Protein AF-A0A972VHE6-F1 (afdb_monomer_lite)

Foldseek 3Di:
DLVVVLVFAWPDDDVVQQKTKTDWAQFADSPVVLVVVLDVDDDDDRPQSRQKIKMKMWGWDADPVGIDIFIWIWMWGWDQPDDPPPDPPPPPDPPDDDDPPPPPPPDDPVRVVVGDTGTPGTDVSVRVVSVVVVVVVVVVVD

Radius of gyration: 21.99 Å; chains: 1; bounding box: 63×35×60 Å

Sequence (142 aa):
KILEQMHFSIKQMDTSKGNLATNPLPGAQFFEFWRKDAVNSESLAESSLHSLRRSVTLEFSEQETGTLAQCHVLTERLNVPNREIAGYSRAYGLHTESSASMPTMRLSQSQKDQMAWVPLGYDPDLAQAILHRIETEITSSQ

pLDDT: mean 72.57, std 19.75, range [38.91, 96.56]

Secondary structure (DSSP, 8-state):
-HHHHTT--EEEEETTTTEEEEPPEE-SSHHHHHHHHH--S----HHHHTTEEEEEEEEEEEETTEEEEEEEEEEEEEEPPP-----TT-TT----------------HHHHHT-EEEEEEE-HHHHHHHHHHHHHHHHHT-

Structure (mmCIF, N/CA/C/O backbone):
data_AF-A0A972VHE6-F1
#
_entry.id   AF-A0A972VHE6-F1
#
loop_
_atom_site.group_PDB
_atom_site.id
_atom_site.type_symbol
_atom_site.label_atom_id
_atom_site.label_alt_id
_atom_site.label_comp_id
_atom_site.label_asym_id
_atom_site.label_entity_id
_atom_site.label_seq_id
_atom_site.pdbx_PDB_ins_code
_atom_site.Cartn_x
_atom_site.Cartn_y
_atom_site.Cartn_z
_atom_site.occupancy
_atom_site.B_iso_or_equiv
_atom_site.auth_seq_id
_atom_site.auth_comp_id
_atom_site.auth_asym_id
_atom_site.auth_atom_id
_atom_site.pdbx_PDB_model_num
ATOM 1 N N . LYS A 1 1 ? 1.343 -1.305 12.381 1.00 85.62 1 LYS A N 1
ATOM 2 C CA . LYS A 1 1 ? 1.186 -2.769 12.558 1.00 85.62 1 LYS A CA 1
ATOM 3 C C . LYS A 1 1 ? 0.842 -3.491 11.256 1.00 85.62 1 LYS A C 1
ATOM 5 O O . LYS A 1 1 ? 1.756 -4.088 10.713 1.00 85.62 1 LYS A O 1
ATOM 10 N N . ILE A 1 2 ? -0.380 -3.403 10.703 1.00 89.69 2 ILE A N 1
ATOM 11 C CA . ILE A 1 2 ? -0.746 -4.149 9.470 1.00 89.69 2 ILE A CA 1
ATOM 12 C C . ILE A 1 2 ? 0.201 -3.880 8.295 1.00 89.69 2 ILE A C 1
ATOM 14 O O . ILE A 1 2 ? 0.756 -4.810 7.721 1.00 89.69 2 ILE A O 1
ATOM 18 N N . LEU A 1 3 ? 0.458 -2.608 7.982 1.00 90.19 3 LEU A N 1
ATOM 19 C CA . LEU A 1 3 ? 1.378 -2.250 6.899 1.00 90.19 3 LEU A CA 1
ATOM 20 C C . LEU A 1 3 ? 2.803 -2.781 7.121 1.00 90.19 3 LEU A C 1
ATOM 22 O O . LEU A 1 3 ? 3.430 -3.252 6.180 1.00 90.19 3 LEU A O 1
ATOM 26 N N . GLU A 1 4 ? 3.288 -2.785 8.363 1.00 90.00 4 GLU A N 1
ATOM 27 C CA . GLU A 1 4 ? 4.625 -3.285 8.712 1.00 90.00 4 GLU A CA 1
ATOM 28 C C . GLU A 1 4 ? 4.712 -4.813 8.621 1.00 90.00 4 GLU A C 1
ATOM 30 O O . GLU A 1 4 ? 5.719 -5.334 8.150 1.00 90.00 4 GLU A O 1
ATOM 35 N N . GLN A 1 5 ? 3.653 -5.536 9.005 1.00 86.88 5 GLN A N 1
ATOM 36 C CA . GLN A 1 5 ? 3.524 -6.980 8.751 1.00 86.88 5 GLN A CA 1
ATOM 37 C C . GLN A 1 5 ? 3.496 -7.278 7.249 1.00 86.88 5 GLN A C 1
ATOM 39 O O . GLN A 1 5 ? 3.939 -8.335 6.812 1.00 86.88 5 GLN A O 1
ATOM 44 N N . MET A 1 6 ? 3.015 -6.318 6.458 1.00 85.44 6 MET A N 1
ATOM 45 C CA . MET A 1 6 ? 3.089 -6.333 5.003 1.00 85.44 6 MET A CA 1
ATOM 46 C C . MET A 1 6 ? 4.406 -5.756 4.446 1.00 85.44 6 MET A C 1
ATO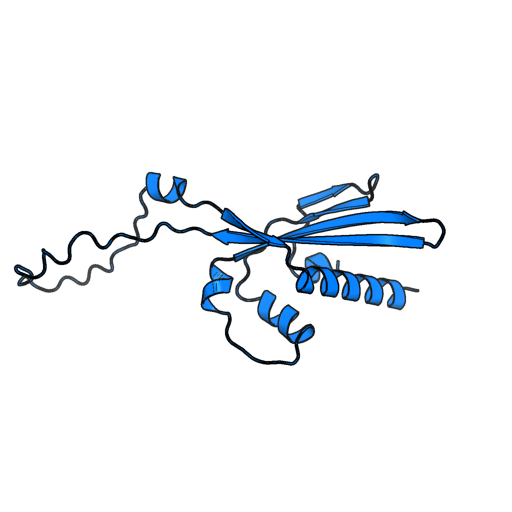M 48 O O . MET A 1 6 ? 4.503 -5.466 3.257 1.00 85.44 6 MET A O 1
ATOM 52 N N . HIS A 1 7 ? 5.422 -5.582 5.300 1.00 88.38 7 HIS A N 1
ATOM 53 C CA . HIS A 1 7 ? 6.752 -5.034 5.004 1.00 88.38 7 HIS A CA 1
ATOM 54 C C . HIS A 1 7 ? 6.780 -3.602 4.458 1.00 88.38 7 HIS A C 1
ATOM 56 O O . HIS A 1 7 ? 7.847 -3.089 4.107 1.00 88.38 7 HIS A O 1
ATOM 62 N N . PHE A 1 8 ? 5.646 -2.909 4.440 1.00 89.88 8 PHE A N 1
ATOM 63 C CA . PHE A 1 8 ? 5.617 -1.488 4.159 1.00 89.88 8 PHE A CA 1
ATOM 64 C C . PHE A 1 8 ? 6.112 -0.717 5.381 1.00 89.88 8 PHE A C 1
ATOM 66 O O . PHE A 1 8 ? 5.469 -0.670 6.430 1.00 89.88 8 PHE A O 1
ATOM 73 N N . SER A 1 9 ? 7.269 -0.079 5.231 1.00 92.06 9 SER A N 1
ATOM 74 C CA . SER A 1 9 ? 7.825 0.809 6.248 1.00 92.06 9 SER A CA 1
ATOM 75 C C . SER A 1 9 ? 7.182 2.189 6.152 1.00 92.06 9 SER A C 1
ATOM 77 O O . SER A 1 9 ? 7.067 2.762 5.066 1.00 92.06 9 SER A O 1
ATOM 79 N N . ILE A 1 10 ? 6.762 2.735 7.293 1.00 93.81 10 ILE A N 1
ATOM 80 C CA . ILE A 1 10 ? 6.114 4.046 7.355 1.00 93.81 10 ILE A CA 1
ATOM 81 C C . ILE A 1 10 ? 7.134 5.135 7.019 1.00 93.81 10 ILE A C 1
ATOM 83 O O . ILE A 1 10 ? 8.201 5.212 7.624 1.00 93.81 10 ILE A O 1
ATOM 87 N N . LYS A 1 11 ? 6.798 5.977 6.042 1.00 94.12 11 LYS A N 1
ATOM 88 C CA . LYS A 1 11 ? 7.587 7.153 5.664 1.00 94.12 11 LYS A CA 1
ATOM 89 C C . LYS A 1 11 ? 7.103 8.389 6.406 1.00 94.12 11 LYS A C 1
ATOM 91 O O . LYS A 1 11 ? 7.909 9.176 6.890 1.00 94.12 11 LYS A O 1
ATOM 96 N N . GLN A 1 12 ? 5.789 8.570 6.458 1.00 92.88 12 GLN A N 1
ATOM 97 C CA . GLN A 1 12 ? 5.154 9.724 7.074 1.00 92.88 12 GLN A CA 1
ATOM 98 C C . GLN A 1 12 ? 3.815 9.311 7.672 1.00 92.88 12 GLN A C 1
ATOM 100 O O . GLN A 1 12 ? 3.084 8.522 7.080 1.00 92.88 12 GLN A O 1
ATOM 105 N N . MET A 1 13 ? 3.495 9.870 8.833 1.00 92.88 13 MET A N 1
ATOM 106 C CA . MET A 1 13 ? 2.203 9.713 9.483 1.00 92.88 13 MET A CA 1
ATOM 107 C C . MET A 1 13 ? 1.813 11.057 10.096 1.00 92.88 13 MET A C 1
ATOM 109 O O . MET A 1 13 ? 2.543 11.594 10.926 1.00 92.88 13 MET A O 1
ATOM 113 N N . ASP A 1 14 ? 0.687 11.601 9.653 1.00 92.06 14 ASP A N 1
ATOM 114 C CA . ASP A 1 14 ? 0.057 12.799 10.193 1.00 92.06 14 ASP A CA 1
ATOM 115 C C . ASP A 1 14 ? -1.261 12.378 10.846 1.00 92.06 14 ASP A C 1
ATOM 117 O O . ASP A 1 14 ? -2.296 12.246 10.192 1.00 92.06 14 ASP A O 1
ATOM 121 N N . THR A 1 15 ? -1.207 12.132 12.154 1.00 87.88 15 THR A N 1
ATOM 122 C CA . THR A 1 15 ? -2.371 11.706 12.938 1.00 87.88 15 THR A CA 1
ATOM 123 C C . THR A 1 15 ? -3.436 12.790 13.033 1.00 87.88 15 THR A C 1
ATOM 125 O O . THR A 1 15 ? -4.606 12.463 13.178 1.00 87.88 15 THR A O 1
ATOM 128 N N . SER A 1 16 ? -3.056 14.068 12.914 1.00 87.88 16 SER A N 1
ATOM 129 C CA . SER A 1 16 ? -4.005 15.183 12.969 1.00 87.88 16 SER A CA 1
ATOM 130 C C . SER A 1 16 ? -4.872 15.275 11.714 1.00 87.88 16 SER A C 1
ATOM 132 O O . SER A 1 16 ? -6.013 15.718 11.789 1.00 87.88 16 SER A O 1
ATOM 134 N N . LYS A 1 17 ? -4.342 14.826 10.570 1.00 87.25 17 LYS A N 1
ATOM 135 C CA . LYS A 1 17 ? -5.051 14.799 9.283 1.00 87.25 17 LYS A CA 1
ATOM 136 C C . LYS A 1 17 ? -5.558 13.416 8.888 1.00 87.25 17 LYS A C 1
ATOM 138 O O . LYS A 1 17 ? -6.167 13.294 7.836 1.00 87.25 17 LYS A O 1
ATOM 143 N N . GLY A 1 18 ? -5.266 12.389 9.685 1.00 90.06 18 GLY A N 1
ATOM 144 C CA . GLY A 1 18 ? -5.605 11.009 9.350 1.00 90.06 18 GLY A CA 1
ATOM 145 C C . GLY A 1 18 ? -4.828 10.463 8.151 1.00 90.06 18 GLY A C 1
ATOM 146 O O . GLY A 1 18 ? -5.322 9.568 7.481 1.00 90.06 18 GLY A O 1
ATOM 147 N N . ASN A 1 19 ? -3.623 10.961 7.863 1.00 92.50 19 ASN A N 1
ATOM 148 C CA . ASN A 1 19 ? -2.875 10.568 6.665 1.00 92.50 19 ASN A CA 1
ATOM 149 C C . ASN A 1 19 ? -1.637 9.744 7.011 1.00 92.50 19 ASN A C 1
ATOM 151 O O . ASN A 1 19 ? -0.876 10.078 7.919 1.00 92.50 19 ASN A O 1
ATOM 155 N N . LEU A 1 20 ? -1.382 8.693 6.239 1.00 94.62 20 LEU A N 1
ATOM 156 C CA . LEU A 1 20 ? -0.203 7.847 6.377 1.00 94.62 20 LEU A CA 1
ATOM 157 C C . LEU A 1 20 ? 0.336 7.478 4.998 1.00 94.62 20 LEU A C 1
ATOM 159 O O . LEU A 1 20 ? -0.412 7.067 4.121 1.00 94.62 20 LEU A O 1
ATOM 163 N N . ALA A 1 21 ? 1.651 7.577 4.821 1.00 95.38 21 ALA A N 1
ATOM 164 C CA . ALA A 1 21 ? 2.341 7.169 3.604 1.00 95.38 21 ALA A CA 1
ATOM 165 C C . ALA A 1 21 ? 3.537 6.264 3.918 1.00 95.38 21 ALA A C 1
ATOM 167 O O . ALA A 1 21 ? 4.227 6.437 4.930 1.00 95.38 21 ALA A O 1
ATOM 168 N N . THR A 1 22 ? 3.819 5.315 3.029 1.00 94.62 22 THR A N 1
ATOM 169 C CA . THR A 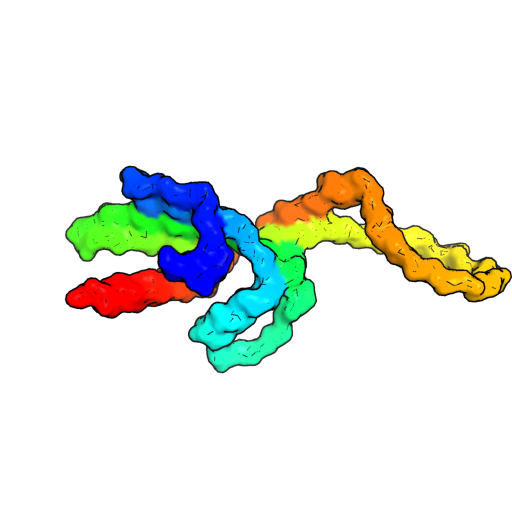1 22 ? 4.919 4.353 3.182 1.00 94.62 22 THR A CA 1
ATOM 170 C C . THR A 1 22 ? 6.104 4.696 2.286 1.00 94.62 22 THR A C 1
ATOM 172 O O . THR A 1 22 ? 5.999 5.458 1.322 1.00 94.62 22 THR A O 1
ATOM 175 N N . ASN A 1 23 ? 7.262 4.114 2.591 1.00 92.88 23 ASN A N 1
ATOM 176 C CA . ASN A 1 23 ? 8.354 4.050 1.631 1.00 92.88 23 ASN A CA 1
ATOM 177 C C . ASN A 1 23 ? 7.985 3.091 0.487 1.00 92.88 23 ASN A C 1
ATOM 179 O O . ASN A 1 23 ? 7.188 2.168 0.702 1.00 92.88 23 ASN A O 1
ATOM 183 N N . PRO A 1 24 ? 8.573 3.270 -0.711 1.00 90.31 24 PRO A N 1
ATOM 184 C CA . PRO A 1 24 ? 8.400 2.315 -1.791 1.00 90.31 24 PRO A CA 1
ATOM 185 C C . PRO A 1 24 ? 8.986 0.946 -1.421 1.00 90.31 24 PRO A C 1
ATOM 187 O O . PRO A 1 24 ? 10.161 0.847 -1.064 1.00 90.31 24 PRO A O 1
ATOM 190 N N . LEU A 1 25 ? 8.184 -0.108 -1.548 1.00 87.81 25 LEU A N 1
ATOM 191 C CA . LEU A 1 25 ? 8.565 -1.496 -1.290 1.00 87.81 25 LEU A CA 1
ATOM 192 C C . LEU A 1 25 ? 8.807 -2.245 -2.619 1.00 87.81 25 LEU A C 1
ATOM 194 O O . LEU A 1 25 ? 7.877 -2.328 -3.426 1.00 87.81 25 LEU A O 1
ATOM 198 N N . PRO A 1 26 ? 10.015 -2.791 -2.878 1.00 82.00 26 PRO A N 1
ATOM 199 C CA . PRO A 1 26 ? 10.299 -3.620 -4.057 1.00 82.00 26 PRO A CA 1
ATOM 200 C C . PRO A 1 26 ? 9.526 -4.952 -4.055 1.00 82.00 26 PRO A C 1
ATOM 202 O O . PRO A 1 26 ? 9.363 -5.586 -3.015 1.00 82.00 26 PRO A O 1
ATOM 205 N N . GLY A 1 27 ? 9.051 -5.384 -5.226 1.00 68.06 27 GLY A N 1
ATOM 206 C CA . GLY A 1 27 ? 7.904 -6.292 -5.343 1.00 68.06 27 GLY A CA 1
ATOM 207 C C . GLY A 1 27 ? 8.143 -7.804 -5.421 1.00 68.06 27 GLY A C 1
ATOM 208 O O . GLY A 1 27 ? 7.159 -8.519 -5.553 1.00 68.06 27 GLY A O 1
ATOM 209 N N . ALA A 1 28 ? 9.366 -8.332 -5.368 1.00 60.56 28 ALA A N 1
ATOM 210 C CA . ALA A 1 28 ? 9.599 -9.710 -5.830 1.00 60.56 28 ALA A CA 1
ATOM 211 C C . ALA A 1 28 ? 9.082 -10.835 -4.921 1.00 60.56 28 ALA A C 1
ATOM 213 O O . ALA A 1 28 ? 8.369 -11.711 -5.388 1.00 60.56 28 ALA A O 1
ATOM 214 N N . GLN A 1 29 ? 9.437 -10.836 -3.636 1.00 58.75 29 GLN A N 1
ATOM 215 C CA . GLN A 1 29 ? 9.268 -12.043 -2.817 1.00 58.75 29 GLN A CA 1
ATOM 216 C C . GLN A 1 29 ? 8.064 -11.969 -1.877 1.00 58.75 29 GLN A C 1
ATOM 218 O O . GLN A 1 29 ? 7.361 -12.952 -1.701 1.00 58.75 29 GLN A O 1
ATOM 223 N N . PHE A 1 30 ? 7.787 -10.801 -1.294 1.00 61.19 30 PHE A N 1
ATOM 224 C CA . PHE A 1 30 ? 6.699 -10.644 -0.327 1.00 61.19 30 PHE A CA 1
ATOM 225 C C . PHE A 1 30 ? 5.310 -10.546 -0.988 1.00 61.19 30 PHE A C 1
ATOM 227 O O . PHE A 1 30 ? 4.297 -10.953 -0.420 1.00 61.19 30 PHE A O 1
ATOM 234 N N . PHE A 1 31 ? 5.259 -10.036 -2.219 1.00 66.50 31 PHE A N 1
ATOM 235 C CA . PHE A 1 31 ? 3.999 -9.736 -2.895 1.00 66.50 31 PHE A CA 1
ATOM 236 C C . PHE A 1 31 ? 3.254 -10.990 -3.365 1.00 66.50 31 PHE A C 1
ATOM 238 O O . PHE A 1 31 ? 2.025 -10.997 -3.384 1.00 66.50 31 PHE A O 1
ATOM 245 N N . GLU A 1 32 ? 3.976 -12.066 -3.691 1.00 62.59 32 GLU A N 1
ATOM 246 C CA . GLU A 1 32 ? 3.351 -13.348 -4.019 1.00 62.59 32 GLU A CA 1
ATOM 247 C C . GLU A 1 32 ? 2.601 -13.948 -2.831 1.00 62.59 32 GLU A C 1
ATOM 249 O O . GLU A 1 32 ? 1.556 -14.555 -3.035 1.00 62.59 32 GLU A O 1
ATOM 254 N N . PHE A 1 33 ? 3.088 -13.764 -1.600 1.00 65.81 33 PHE A N 1
ATOM 255 C CA . PHE A 1 33 ? 2.398 -14.256 -0.404 1.00 65.81 33 PHE A CA 1
ATOM 256 C C . PHE A 1 33 ? 1.080 -13.518 -0.191 1.00 65.81 33 PHE A C 1
ATOM 258 O O . PHE A 1 33 ? 0.037 -14.150 -0.063 1.00 65.81 33 PHE A O 1
ATOM 265 N N . TRP A 1 34 ? 1.103 -12.185 -0.257 1.00 68.38 34 TRP A N 1
ATOM 266 C CA . TRP A 1 34 ? -0.120 -11.397 -0.138 1.00 68.38 34 TRP A CA 1
ATOM 267 C C . TRP A 1 34 ? -1.116 -11.682 -1.280 1.00 68.38 34 TRP A C 1
ATOM 269 O O . TRP A 1 34 ? -2.309 -11.829 -1.021 1.00 68.38 34 TRP A O 1
ATOM 279 N N . ARG A 1 35 ? -0.649 -11.810 -2.535 1.00 64.38 35 ARG A N 1
ATOM 280 C CA . ARG A 1 35 ? -1.534 -12.167 -3.657 1.00 64.38 35 ARG A CA 1
ATOM 281 C C . ARG A 1 35 ? -2.088 -13.575 -3.535 1.00 64.38 35 ARG A C 1
ATOM 283 O O . ARG A 1 35 ? -3.229 -13.760 -3.918 1.00 64.38 35 ARG A O 1
ATOM 290 N N . LYS A 1 36 ? -1.331 -14.545 -3.014 1.00 61.69 36 LYS A N 1
ATOM 291 C CA . LYS A 1 36 ? -1.850 -15.893 -2.729 1.00 61.69 36 LYS A CA 1
ATOM 292 C C . LYS A 1 36 ? -2.941 -15.850 -1.660 1.00 61.69 36 LYS A C 1
ATOM 294 O O . LYS A 1 36 ? -3.962 -16.500 -1.838 1.00 61.69 36 LYS A O 1
ATOM 299 N N . ASP A 1 37 ? -2.773 -15.028 -0.623 1.00 55.53 37 ASP A N 1
ATOM 300 C CA . ASP A 1 37 ? -3.818 -14.808 0.387 1.00 55.53 37 ASP A CA 1
ATOM 301 C C . ASP A 1 37 ? -5.072 -14.129 -0.205 1.00 55.53 37 ASP A C 1
ATOM 303 O O . ASP A 1 37 ? -6.176 -14.340 0.289 1.00 55.53 37 ASP A O 1
ATOM 307 N N . ALA A 1 38 ? -4.919 -13.312 -1.255 1.00 53.88 38 ALA A N 1
ATOM 308 C CA . ALA A 1 38 ? -6.020 -12.614 -1.929 1.00 53.88 38 ALA A CA 1
ATOM 309 C C . ALA A 1 38 ? -6.624 -13.386 -3.124 1.00 53.88 38 ALA A C 1
ATOM 311 O O . ALA A 1 38 ? -7.755 -13.121 -3.524 1.00 53.88 38 ALA A O 1
ATOM 312 N N . VAL A 1 39 ? -5.880 -14.321 -3.720 1.00 48.38 39 VAL A N 1
ATOM 313 C CA . VAL A 1 39 ? -6.188 -14.973 -4.998 1.00 48.38 39 VAL A CA 1
ATOM 314 C C . VAL A 1 39 ? -5.808 -16.454 -4.908 1.00 48.38 39 VAL A C 1
ATOM 316 O O . VAL A 1 39 ? -4.685 -16.855 -5.211 1.00 48.38 39 VAL A O 1
ATOM 319 N N . ASN A 1 40 ? -6.781 -17.297 -4.565 1.00 50.06 40 ASN A N 1
ATOM 320 C CA . ASN A 1 40 ? -6.725 -18.752 -4.755 1.00 50.06 40 ASN A CA 1
ATOM 321 C C . ASN A 1 40 ? -6.799 -19.150 -6.255 1.00 50.06 40 ASN A C 1
ATOM 323 O O . ASN A 1 40 ? -7.567 -20.035 -6.625 1.00 50.06 40 ASN A O 1
ATOM 327 N N . SER A 1 41 ? -6.037 -18.514 -7.153 1.00 41.00 41 SER A N 1
ATOM 328 C CA . SER A 1 41 ? -5.957 -18.931 -8.563 1.00 41.00 41 SER A CA 1
ATOM 329 C C . SER A 1 41 ? -4.650 -18.511 -9.244 1.00 41.00 41 SER A C 1
ATOM 331 O O . SER A 1 41 ? -4.148 -17.407 -9.057 1.00 41.00 41 SER A O 1
ATOM 333 N N . GLU A 1 42 ? -4.121 -19.447 -10.024 1.00 44.25 42 GLU A N 1
ATOM 334 C CA . GLU A 1 42 ? -2.771 -19.585 -10.576 1.00 44.25 42 GLU A CA 1
ATOM 335 C C . GLU A 1 42 ? -2.141 -18.376 -11.310 1.00 44.25 42 GLU A C 1
ATOM 337 O O . GLU A 1 42 ? -2.804 -17.660 -12.056 1.00 44.25 42 GLU A O 1
ATOM 342 N N . SER A 1 43 ? -0.797 -18.303 -11.212 1.00 44.84 43 SER A N 1
ATOM 343 C CA . SER A 1 43 ? 0.170 -18.136 -12.327 1.00 44.84 43 SER A CA 1
ATOM 344 C C . SER A 1 43 ? 1.116 -16.908 -12.347 1.00 44.84 43 SER A C 1
ATOM 346 O O . SER A 1 43 ? 0.695 -15.754 -12.333 1.00 44.84 43 SER A O 1
ATOM 348 N N . LEU A 1 44 ? 2.414 -17.246 -12.488 1.00 49.84 44 LEU A N 1
ATOM 349 C CA . LEU A 1 44 ? 3.547 -16.596 -13.188 1.00 49.84 44 LEU A CA 1
ATOM 350 C C . LEU A 1 44 ? 3.656 -15.057 -13.158 1.00 49.84 44 LEU A C 1
ATOM 352 O O . LEU A 1 44 ? 3.174 -14.376 -14.061 1.00 49.84 44 LEU A O 1
ATOM 356 N N . ALA A 1 45 ? 4.422 -14.508 -12.205 1.00 55.28 45 ALA A N 1
ATOM 357 C CA . ALA A 1 45 ? 4.790 -13.082 -12.212 1.00 55.28 45 ALA A CA 1
ATOM 358 C C . ALA A 1 45 ? 6.239 -12.761 -11.776 1.00 55.28 45 ALA A C 1
ATOM 360 O O . ALA A 1 45 ? 6.593 -11.584 -11.690 1.00 55.28 45 ALA A O 1
ATOM 361 N N . GLU A 1 46 ? 7.096 -13.759 -11.539 1.00 49.72 46 GLU A N 1
ATOM 362 C CA . GLU A 1 46 ? 8.396 -13.573 -10.865 1.00 49.72 46 GLU A CA 1
ATOM 363 C C . GLU A 1 46 ? 9.293 -12.509 -11.532 1.00 49.72 46 GLU A C 1
ATOM 365 O 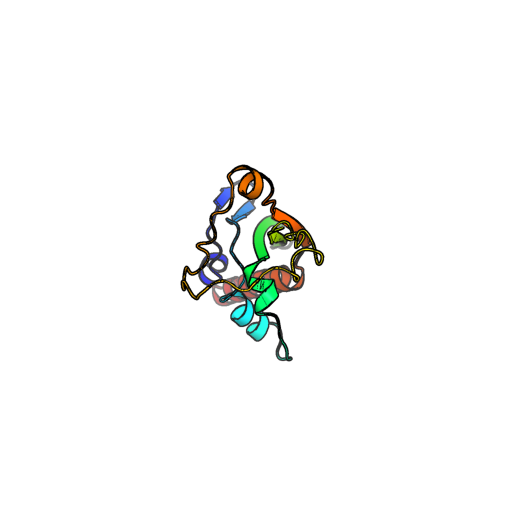O . GLU A 1 46 ? 9.763 -11.580 -10.875 1.00 49.72 46 GLU A O 1
ATOM 370 N N . SER A 1 47 ? 9.477 -12.560 -12.858 1.00 48.38 47 SER A N 1
ATOM 371 C CA . SER A 1 47 ? 10.438 -11.683 -13.552 1.00 48.38 47 SER A CA 1
ATOM 372 C C . SER A 1 47 ? 10.034 -10.201 -13.553 1.00 48.38 47 SER A C 1
ATOM 374 O O . SER A 1 47 ? 10.883 -9.321 -13.392 1.00 48.38 47 SER A O 1
ATOM 376 N N . SER A 1 48 ? 8.739 -9.896 -13.684 1.00 57.88 48 SER A N 1
ATOM 377 C CA . SER A 1 48 ? 8.257 -8.510 -13.687 1.00 57.88 48 SER A CA 1
ATOM 378 C C . SER A 1 48 ? 8.311 -7.890 -12.294 1.00 57.88 48 SER A C 1
ATOM 380 O O . SER A 1 48 ? 8.655 -6.715 -12.167 1.00 57.88 48 SER A O 1
ATOM 382 N N . LEU A 1 49 ? 8.044 -8.675 -11.247 1.00 61.19 49 LEU A N 1
ATOM 383 C CA . LEU A 1 49 ? 7.982 -8.197 -9.867 1.00 61.19 49 LEU A CA 1
ATOM 384 C C . LEU A 1 49 ? 9.315 -7.629 -9.354 1.00 61.19 49 LEU A C 1
ATOM 386 O O . LEU A 1 49 ? 9.303 -6.665 -8.589 1.00 61.19 49 LEU A O 1
ATOM 390 N N . HIS A 1 50 ? 10.456 -8.147 -9.825 1.00 63.06 50 HIS A N 1
ATOM 391 C CA . HIS A 1 50 ? 11.786 -7.610 -9.495 1.00 63.06 50 HIS A CA 1
ATOM 392 C C . HIS A 1 50 ? 12.022 -6.180 -9.999 1.00 63.06 50 HIS A C 1
ATOM 394 O O . HIS A 1 50 ? 12.869 -5.470 -9.461 1.00 63.06 50 HIS A O 1
ATOM 400 N N . SER A 1 51 ? 11.273 -5.746 -11.013 1.00 76.12 51 SER A N 1
ATOM 401 C CA . SER A 1 51 ? 11.341 -4.387 -11.558 1.00 76.12 51 SER A CA 1
ATOM 402 C C . SER A 1 51 ? 10.259 -3.461 -11.003 1.00 76.12 51 SER A C 1
ATOM 404 O O . SER A 1 51 ? 10.209 -2.300 -11.395 1.00 76.12 51 SER A O 1
ATOM 406 N N . LEU A 1 52 ? 9.388 -3.946 -10.113 1.00 82.50 52 LEU A N 1
ATOM 407 C CA . LEU A 1 52 ? 8.283 -3.171 -9.560 1.00 82.50 52 LEU A CA 1
ATOM 408 C C . LEU A 1 52 ? 8.575 -2.716 -8.133 1.00 82.50 52 LEU A C 1
ATOM 410 O O . LEU A 1 52 ? 9.169 -3.442 -7.336 1.00 82.50 52 LEU A O 1
ATOM 414 N N . ARG A 1 53 ? 8.078 -1.530 -7.794 1.00 88.00 53 ARG A N 1
ATOM 415 C CA . ARG A 1 53 ? 7.936 -1.065 -6.415 1.00 88.00 53 ARG A CA 1
ATOM 416 C C . ARG A 1 53 ? 6.528 -0.541 -6.187 1.00 88.00 53 ARG A C 1
ATOM 418 O O . ARG A 1 53 ? 5.872 -0.100 -7.130 1.00 88.00 53 ARG A O 1
ATOM 425 N N . ARG A 1 54 ? 6.074 -0.586 -4.939 1.00 89.69 54 ARG A N 1
ATOM 426 C CA . ARG A 1 54 ? 4.756 -0.086 -4.546 1.00 89.69 54 ARG A CA 1
ATOM 427 C C . ARG A 1 54 ? 4.845 0.840 -3.350 1.00 89.69 54 ARG A C 1
ATOM 429 O O . ARG A 1 54 ? 5.607 0.564 -2.429 1.00 89.69 54 ARG A O 1
ATOM 436 N N . SER A 1 55 ? 4.046 1.897 -3.354 1.00 92.75 55 SER A N 1
ATOM 437 C CA . SER A 1 55 ? 3.908 2.820 -2.225 1.00 92.75 55 SER A CA 1
ATOM 438 C C . SER A 1 55 ? 2.447 2.885 -1.807 1.00 92.75 55 SER A C 1
ATOM 440 O O . SER A 1 55 ? 1.575 2.961 -2.671 1.00 92.75 55 SER A O 1
ATOM 442 N N . VAL A 1 56 ? 2.185 2.856 -0.503 1.00 94.88 56 VAL A N 1
ATOM 443 C CA . VAL A 1 56 ? 0.833 2.905 0.056 1.00 94.88 56 VAL A CA 1
ATOM 444 C C . VAL A 1 56 ? 0.591 4.275 0.673 1.00 94.88 56 VAL A C 1
ATOM 446 O O . VAL A 1 56 ? 1.427 4.770 1.433 1.00 94.88 56 VAL A O 1
ATOM 449 N N . THR A 1 57 ? -0.573 4.841 0.380 1.00 96.56 57 THR A N 1
ATOM 450 C CA . THR A 1 57 ? -1.149 5.990 1.073 1.00 96.56 57 THR A CA 1
ATOM 451 C C . THR A 1 57 ? -2.472 5.562 1.696 1.00 96.56 57 THR A C 1
ATOM 453 O O . THR A 1 57 ? -3.306 4.950 1.028 1.00 96.56 57 THR A O 1
ATOM 456 N N . LEU A 1 58 ? -2.650 5.862 2.978 1.00 95.56 58 LEU A N 1
ATOM 457 C CA . LEU A 1 58 ? -3.899 5.709 3.710 1.00 95.56 58 LEU A CA 1
ATOM 458 C C . LEU A 1 58 ? -4.402 7.079 4.147 1.00 95.56 58 LEU A C 1
ATOM 460 O O . LEU A 1 58 ? -3.618 7.898 4.631 1.00 95.56 58 LEU A O 1
ATOM 464 N N . GLU A 1 59 ? -5.705 7.275 4.019 1.00 94.81 59 GLU A N 1
ATOM 465 C CA . GLU A 1 59 ? -6.408 8.473 4.465 1.00 94.81 59 GLU A CA 1
ATOM 466 C C . GLU A 1 59 ? -7.606 8.044 5.313 1.00 94.81 59 GLU A C 1
ATOM 468 O O . GLU A 1 59 ? -8.402 7.195 4.909 1.00 94.81 59 GLU A O 1
ATOM 473 N N . PHE A 1 60 ? -7.717 8.604 6.510 1.00 92.44 60 PHE A N 1
ATOM 474 C CA . PHE A 1 60 ? -8.790 8.344 7.457 1.00 92.44 60 PHE A CA 1
ATOM 475 C C . PHE A 1 60 ? -9.611 9.618 7.618 1.00 92.44 60 PHE A C 1
ATOM 477 O O . PHE A 1 60 ? -9.075 10.671 7.956 1.00 92.44 60 PHE A O 1
ATOM 484 N N . SER A 1 61 ? -10.919 9.514 7.400 1.00 90.75 61 SER A N 1
ATOM 485 C CA . SER A 1 61 ? -11.861 10.615 7.609 1.00 90.75 61 SER A CA 1
ATOM 486 C C . SER A 1 61 ? -12.948 10.203 8.592 1.00 90.75 61 SER A C 1
ATOM 488 O O . SER A 1 61 ? -13.467 9.087 8.530 1.00 90.75 61 SER A O 1
ATOM 490 N N . GLU A 1 62 ? -13.290 11.097 9.515 1.00 89.69 62 GLU A N 1
ATOM 491 C CA . GLU A 1 62 ? -14.452 10.915 10.382 1.00 89.69 62 GLU A CA 1
ATOM 492 C C . GLU A 1 62 ? -15.733 11.182 9.584 1.00 89.69 62 GLU A C 1
ATOM 494 O O . GLU A 1 62 ? -15.834 12.156 8.839 1.00 89.69 62 GLU A O 1
ATOM 499 N N . GLN A 1 63 ? -16.701 10.285 9.726 1.00 88.25 63 GLN A N 1
ATOM 500 C CA . GLN A 1 63 ? -18.034 10.351 9.141 1.00 88.25 63 GLN A CA 1
ATOM 501 C C . GLN A 1 63 ? -19.068 10.227 10.266 1.00 88.25 63 GLN A C 1
ATOM 503 O O . GLN A 1 63 ? -18.769 9.729 11.351 1.00 88.25 63 GLN A O 1
ATOM 508 N N . GLU A 1 64 ? -20.315 10.621 9.999 1.00 82.44 64 GLU A N 1
ATOM 509 C CA . GLU A 1 64 ? -21.407 10.552 10.987 1.00 82.44 64 GLU A CA 1
ATOM 510 C C . GLU A 1 64 ? -21.625 9.135 11.552 1.00 82.44 64 GLU A C 1
ATOM 512 O O . GLU A 1 64 ? -22.061 8.975 12.690 1.00 82.44 64 GLU A O 1
ATOM 517 N N . THR A 1 65 ? -21.294 8.102 10.772 1.00 82.00 65 THR A N 1
ATOM 518 C CA . THR A 1 65 ? -21.497 6.689 11.120 1.00 82.00 65 THR A CA 1
ATOM 519 C C . THR A 1 65 ? -20.209 5.948 11.495 1.00 82.00 65 THR A C 1
ATOM 521 O O . THR A 1 65 ? -20.250 4.729 11.656 1.00 82.00 65 THR A O 1
ATOM 524 N N . GLY A 1 66 ? -19.064 6.634 11.606 1.00 83.94 66 GLY A N 1
ATOM 525 C CA . GLY A 1 66 ? -17.780 6.018 11.966 1.00 83.94 66 GLY A CA 1
ATOM 526 C C . GLY A 1 66 ? -16.579 6.588 11.211 1.00 83.94 66 GLY A C 1
ATOM 527 O O . GLY A 1 66 ? -16.633 7.674 10.650 1.00 83.94 66 GLY A O 1
ATOM 528 N N . THR A 1 67 ? -15.467 5.854 11.189 1.00 86.31 67 THR A N 1
ATOM 529 C CA . THR A 1 67 ? -14.252 6.254 10.462 1.00 86.31 67 THR A CA 1
ATOM 530 C C . THR A 1 67 ? -14.208 5.588 9.089 1.00 86.31 67 THR A C 1
ATOM 532 O O . THR A 1 67 ? -14.218 4.363 8.993 1.00 86.31 67 THR A O 1
ATOM 535 N N . LEU A 1 68 ? -14.115 6.383 8.022 1.00 90.31 68 LEU A N 1
ATOM 536 C CA . LEU A 1 68 ? -13.884 5.895 6.664 1.00 90.31 68 LEU A CA 1
ATOM 537 C C . LEU A 1 68 ? -12.381 5.858 6.378 1.00 90.31 68 LEU A C 1
ATOM 539 O O . LEU A 1 68 ? -11.714 6.892 6.441 1.00 90.31 68 LEU A O 1
ATOM 543 N N . ALA A 1 69 ? -11.869 4.680 6.023 1.00 91.88 69 ALA A N 1
ATOM 544 C CA . ALA A 1 69 ? -10.492 4.487 5.579 1.00 91.88 69 ALA A CA 1
ATOM 545 C C . ALA A 1 69 ? -10.432 4.357 4.050 1.00 91.88 69 ALA A C 1
ATOM 547 O O . ALA A 1 69 ? -11.103 3.509 3.463 1.00 91.88 69 ALA A O 1
ATOM 548 N N . GLN A 1 70 ? -9.601 5.173 3.409 1.00 94.44 70 GLN A N 1
ATOM 549 C CA . GLN A 1 70 ? -9.283 5.094 1.987 1.00 94.44 70 GLN A CA 1
ATOM 550 C C . GLN A 1 70 ? -7.842 4.620 1.815 1.00 94.44 70 GLN A C 1
ATOM 552 O O . GLN A 1 70 ? -6.949 5.025 2.559 1.00 94.44 70 GLN A O 1
ATOM 557 N N . CYS A 1 71 ? -7.614 3.744 0.837 1.00 95.06 71 CYS A N 1
ATOM 558 C CA . CYS A 1 71 ? -6.295 3.201 0.541 1.00 95.06 71 CYS A CA 1
ATOM 559 C C . CYS A 1 71 ? -5.963 3.373 -0.936 1.00 95.06 71 CYS A C 1
ATOM 561 O O . CYS A 1 71 ? -6.721 2.960 -1.812 1.00 95.06 71 CYS A O 1
ATOM 563 N N . HIS A 1 72 ? -4.790 3.939 -1.199 1.00 95.56 72 HIS A N 1
ATOM 564 C CA . HIS A 1 72 ? -4.224 4.070 -2.529 1.00 95.56 72 HIS A CA 1
ATOM 565 C C . HIS A 1 72 ? -2.867 3.385 -2.573 1.00 95.56 72 HIS A C 1
ATOM 567 O O . HIS A 1 72 ? -1.985 3.667 -1.764 1.00 95.56 72 HIS A O 1
ATOM 573 N N . VAL A 1 73 ? -2.680 2.506 -3.552 1.00 92.44 73 VAL A N 1
ATOM 574 C CA . VAL A 1 73 ? -1.411 1.814 -3.772 1.00 92.44 73 VAL A CA 1
ATOM 575 C C . VAL A 1 73 ? -0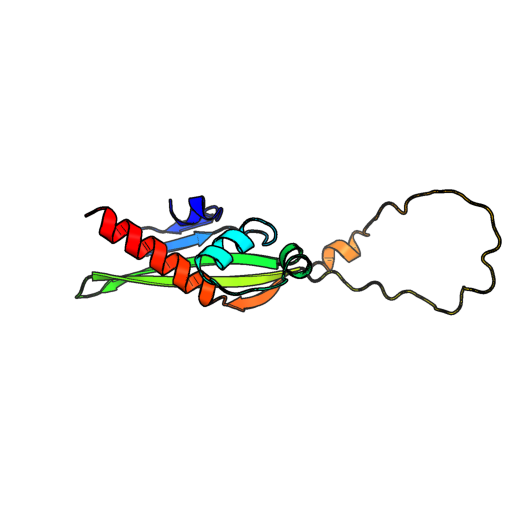.883 2.211 -5.134 1.00 92.44 73 VAL A C 1
ATOM 577 O O . VAL A 1 73 ? -1.446 1.814 -6.146 1.00 92.44 73 VAL A O 1
ATOM 580 N N . LEU A 1 74 ? 0.192 2.990 -5.175 1.00 92.06 74 LEU A N 1
ATOM 581 C CA . LEU A 1 74 ? 0.854 3.356 -6.422 1.00 92.06 74 LEU A CA 1
ATOM 582 C C . LEU A 1 74 ? 1.876 2.283 -6.793 1.00 92.06 74 LEU A C 1
ATOM 584 O O . LEU A 1 74 ? 2.778 2.002 -6.004 1.00 92.06 74 LEU A O 1
ATOM 588 N N . THR A 1 75 ? 1.769 1.732 -8.000 1.00 89.62 75 THR A N 1
ATOM 589 C CA . THR A 1 75 ? 2.762 0.818 -8.574 1.00 89.62 75 THR A CA 1
ATOM 590 C C . THR A 1 75 ? 3.656 1.565 -9.547 1.00 89.62 75 THR A C 1
ATOM 592 O O . THR A 1 75 ? 3.185 2.271 -10.438 1.00 89.62 75 THR A O 1
ATOM 595 N N . GLU A 1 76 ? 4.961 1.370 -9.415 1.00 88.56 76 GLU A N 1
ATOM 596 C CA . GLU A 1 76 ? 5.967 1.947 -10.298 1.00 88.56 76 GLU A CA 1
ATOM 597 C C . GLU A 1 76 ? 6.893 0.851 -10.821 1.00 88.56 76 GLU A C 1
ATOM 599 O O . GLU A 1 76 ? 7.216 -0.098 -10.105 1.00 88.56 76 GLU A O 1
ATOM 604 N N . ARG A 1 77 ? 7.357 1.000 -12.061 1.00 85.81 77 ARG A N 1
ATOM 605 C CA . ARG A 1 77 ? 8.330 0.106 -12.690 1.00 85.81 77 ARG A CA 1
ATOM 606 C C . ARG A 1 77 ? 9.649 0.814 -12.914 1.00 85.81 77 ARG A C 1
ATOM 608 O O . ARG A 1 77 ? 9.674 1.942 -13.401 1.00 85.81 77 ARG A O 1
ATOM 615 N N . LEU A 1 78 ? 10.740 0.122 -12.628 1.00 82.06 78 LEU A N 1
ATOM 616 C CA . LEU A 1 78 ? 12.075 0.551 -12.990 1.00 82.06 78 LEU A CA 1
ATOM 617 C C . LEU A 1 78 ? 12.230 0.454 -14.509 1.00 82.06 78 LEU A C 1
ATOM 619 O O . LEU A 1 78 ? 12.220 -0.640 -15.076 1.00 82.06 78 LEU A O 1
ATOM 623 N N . ASN A 1 79 ? 12.375 1.597 -15.172 1.00 74.75 79 ASN A N 1
ATOM 624 C CA . ASN A 1 79 ? 12.772 1.629 -16.567 1.00 74.75 79 ASN A CA 1
ATOM 625 C C . ASN A 1 79 ? 14.297 1.502 -16.643 1.00 74.75 79 ASN A C 1
ATOM 627 O O . ASN A 1 79 ? 15.020 2.430 -16.281 1.00 74.75 79 ASN A O 1
ATOM 631 N N . VAL A 1 80 ? 14.787 0.345 -17.087 1.00 66.62 80 VAL A N 1
ATOM 632 C CA . VAL A 1 80 ? 16.202 0.158 -17.419 1.00 66.62 80 VAL A CA 1
ATOM 633 C C . VAL A 1 80 ? 16.325 0.320 -18.934 1.00 66.62 80 VAL A C 1
ATOM 635 O O . VAL A 1 80 ? 15.691 -0.456 -19.653 1.00 66.62 80 VAL A O 1
ATOM 638 N N . PRO A 1 81 ? 17.087 1.307 -19.442 1.00 57.28 81 PRO A N 1
ATOM 639 C CA . PRO A 1 81 ? 17.203 1.517 -20.878 1.00 57.28 81 PRO A CA 1
ATOM 640 C C . PRO A 1 81 ? 17.663 0.230 -21.568 1.00 57.28 81 PRO A C 1
ATOM 642 O O . PRO A 1 81 ? 18.684 -0.358 -21.198 1.00 57.28 81 PRO A O 1
ATOM 645 N N . ASN A 1 82 ? 16.885 -0.214 -22.559 1.00 48.44 82 ASN A N 1
ATOM 646 C CA . ASN A 1 82 ? 17.219 -1.385 -23.354 1.00 48.44 82 ASN A CA 1
ATOM 647 C C . ASN A 1 82 ? 18.540 -1.110 -24.076 1.00 48.44 82 ASN A C 1
ATOM 649 O O . ASN A 1 82 ? 18.712 -0.079 -24.728 1.00 48.44 82 ASN A O 1
ATOM 653 N N . ARG A 1 83 ? 19.494 -2.025 -23.940 1.00 48.72 83 ARG A N 1
ATOM 654 C CA . ARG A 1 83 ? 20.756 -1.937 -24.659 1.00 48.72 83 ARG A CA 1
ATOM 655 C C . ARG A 1 83 ? 20.432 -2.201 -26.126 1.00 48.72 83 ARG A C 1
ATOM 657 O O . ARG A 1 83 ? 20.172 -3.345 -26.487 1.00 48.72 83 ARG A O 1
ATOM 664 N N . GLU A 1 84 ? 20.461 -1.176 -26.975 1.00 38.91 84 GLU A N 1
ATOM 665 C CA . GLU A 1 84 ? 20.627 -1.420 -28.404 1.00 38.91 84 GLU A CA 1
ATOM 666 C C . GLU A 1 84 ? 21.905 -2.251 -28.544 1.00 38.91 84 GLU A C 1
ATOM 668 O O . GLU A 1 84 ? 23.009 -1.806 -28.207 1.00 38.91 84 GLU A O 1
ATOM 673 N N . ILE A 1 85 ? 21.760 -3.513 -28.949 1.00 43.88 85 ILE A N 1
ATOM 674 C CA . ILE A 1 85 ? 22.894 -4.319 -29.380 1.00 43.88 85 ILE A CA 1
ATOM 675 C C . ILE A 1 85 ? 23.389 -3.623 -30.643 1.00 43.88 85 ILE A C 1
ATOM 677 O O . ILE A 1 85 ? 22.864 -3.831 -31.734 1.00 43.88 85 ILE A O 1
ATOM 681 N N . ALA A 1 86 ? 24.351 -2.723 -30.464 1.00 41.97 86 ALA A N 1
ATOM 682 C CA . ALA A 1 86 ? 25.001 -2.006 -31.537 1.00 41.97 86 ALA A CA 1
ATOM 683 C C . ALA A 1 86 ? 25.663 -3.020 -32.482 1.00 41.97 86 ALA A C 1
ATOM 685 O O . ALA A 1 86 ? 26.780 -3.483 -32.248 1.00 41.97 86 ALA A O 1
ATOM 686 N N . GLY A 1 87 ? 24.947 -3.333 -33.560 1.00 40.28 87 GLY A N 1
ATOM 687 C CA . GLY A 1 87 ? 25.467 -3.909 -34.789 1.00 40.28 87 GLY A CA 1
ATOM 688 C C . GLY A 1 87 ? 25.510 -5.433 -34.838 1.00 40.28 87 GLY A C 1
ATOM 689 O O . GLY A 1 87 ? 26.513 -6.047 -34.485 1.00 40.28 87 GLY A O 1
ATOM 690 N N . TYR A 1 88 ? 24.516 -6.015 -35.511 1.00 42.16 88 TYR A N 1
ATOM 691 C CA . TYR A 1 88 ? 24.622 -7.311 -36.199 1.00 42.16 88 TYR A CA 1
ATOM 692 C C . TYR A 1 88 ? 25.700 -7.338 -37.315 1.00 42.16 88 TYR A C 1
ATOM 694 O O . TYR A 1 88 ? 25.831 -8.325 -38.030 1.00 42.16 88 TYR A O 1
ATOM 702 N N . SER A 1 89 ? 26.527 -6.296 -37.455 1.00 47.00 89 SER A N 1
ATOM 703 C CA . SER A 1 89 ? 27.538 -6.165 -38.514 1.00 47.00 89 SER A CA 1
ATOM 704 C C . SER A 1 89 ? 28.973 -6.491 -38.075 1.00 47.00 89 SER A C 1
ATOM 706 O O . SER A 1 89 ? 29.894 -6.326 -38.868 1.00 47.00 89 SER A O 1
ATOM 708 N N . ARG A 1 90 ? 29.208 -6.950 -36.834 1.00 43.66 90 ARG A N 1
ATOM 709 C CA . ARG A 1 90 ? 30.561 -7.308 -36.340 1.00 43.66 90 ARG A CA 1
ATOM 710 C C . ARG A 1 90 ? 30.804 -8.808 -36.127 1.00 43.66 90 ARG A C 1
ATOM 712 O O . ARG A 1 90 ? 31.753 -9.184 -35.449 1.00 43.66 90 ARG A O 1
ATOM 719 N N . ALA A 1 91 ? 29.997 -9.668 -36.747 1.00 43.84 91 ALA A N 1
ATOM 720 C CA . ALA A 1 91 ? 30.155 -11.123 -36.658 1.00 43.84 91 ALA A CA 1
ATOM 721 C C . ALA A 1 91 ? 31.234 -11.721 -37.592 1.00 43.84 91 ALA A C 1
ATOM 723 O O . ALA A 1 91 ? 31.478 -12.918 -37.530 1.00 43.84 91 ALA A O 1
ATOM 724 N N . TYR A 1 92 ? 31.913 -10.926 -38.429 1.00 43.22 92 TYR A N 1
ATOM 725 C CA . TYR A 1 92 ? 32.895 -11.450 -39.396 1.00 43.22 92 TYR A CA 1
ATOM 726 C C . TYR A 1 92 ? 34.354 -11.507 -38.902 1.00 43.22 92 TYR A C 1
ATOM 728 O O . TYR A 1 92 ? 35.240 -11.831 -39.684 1.00 43.22 92 TYR A O 1
ATOM 736 N N . GLY A 1 93 ? 34.631 -11.214 -37.626 1.00 49.16 93 GLY A N 1
ATOM 737 C CA . GLY A 1 93 ? 36.012 -11.113 -37.121 1.00 49.16 93 GLY A CA 1
ATOM 738 C C . GLY A 1 93 ? 36.300 -11.768 -35.771 1.00 49.16 93 GLY A C 1
ATOM 739 O O . GLY A 1 93 ? 37.328 -11.466 -35.177 1.00 49.16 93 GLY A O 1
ATOM 740 N N . LEU A 1 94 ? 35.425 -12.632 -35.248 1.00 41.75 94 LEU A N 1
ATOM 741 C CA . LEU A 1 94 ? 35.631 -13.267 -33.938 1.00 41.75 94 LEU A CA 1
ATOM 742 C C . LEU A 1 94 ? 36.354 -14.616 -34.069 1.00 41.75 94 LEU A C 1
ATOM 744 O O . LEU A 1 94 ? 35.825 -15.666 -33.722 1.00 41.75 94 LEU A O 1
ATOM 748 N N . HIS A 1 95 ? 37.596 -14.557 -34.546 1.00 48.28 95 HIS A N 1
ATOM 749 C CA . HIS A 1 95 ? 38.618 -15.556 -34.245 1.00 48.28 95 HIS A CA 1
ATOM 750 C C . HIS A 1 95 ? 39.687 -14.883 -33.387 1.00 48.28 95 HIS A C 1
ATOM 752 O O . HIS A 1 95 ? 40.667 -14.371 -33.917 1.00 48.28 95 HIS A O 1
ATOM 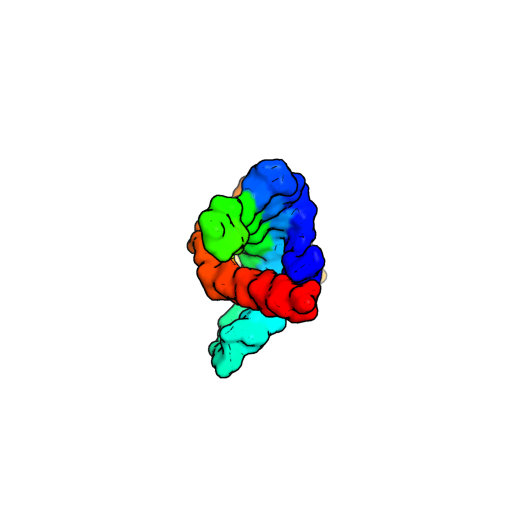758 N N . THR A 1 96 ? 39.512 -14.845 -32.067 1.00 40.81 96 THR A N 1
ATOM 759 C CA . THR A 1 96 ? 40.640 -14.716 -31.132 1.00 40.81 96 THR A CA 1
ATOM 760 C C . THR A 1 96 ? 40.248 -15.296 -29.777 1.00 40.81 96 THR A C 1
ATOM 762 O O . THR A 1 96 ? 39.101 -15.207 -29.345 1.00 40.81 96 THR A O 1
ATOM 765 N N . GLU A 1 97 ? 41.231 -15.954 -29.187 1.00 42.88 97 GLU A N 1
ATOM 766 C CA . GLU A 1 97 ? 41.217 -16.904 -28.088 1.00 42.88 97 GLU A CA 1
ATOM 767 C C . GLU A 1 97 ? 40.511 -16.451 -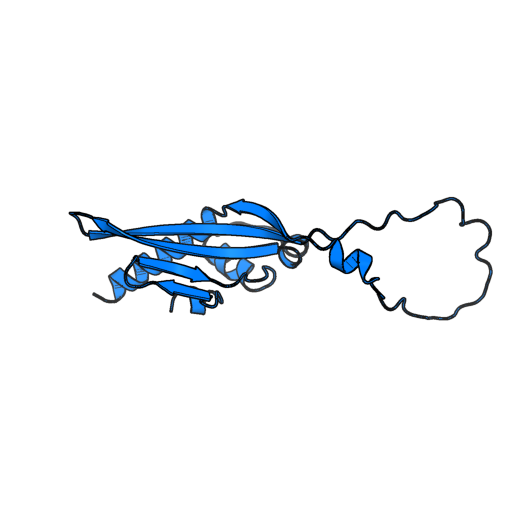26.804 1.00 42.88 97 GLU A C 1
ATOM 769 O O . GLU A 1 97 ? 40.451 -15.278 -26.434 1.00 42.88 97 GLU A O 1
ATOM 774 N N . SER A 1 98 ? 39.997 -17.461 -26.107 1.00 46.59 98 SER A N 1
ATOM 775 C CA . SER A 1 98 ? 39.350 -17.416 -24.805 1.00 46.59 98 SER A CA 1
ATOM 776 C C . SER A 1 98 ? 40.098 -16.556 -23.782 1.00 46.59 98 SER A C 1
ATOM 778 O O . SER A 1 98 ? 41.165 -16.924 -23.298 1.00 46.59 98 SER A O 1
ATOM 780 N N . SER A 1 99 ? 39.456 -15.485 -23.322 1.00 40.72 99 SER A N 1
ATOM 781 C CA . SER A 1 99 ? 39.621 -15.030 -21.943 1.00 40.72 99 SER A CA 1
ATOM 782 C C . SER A 1 99 ? 38.238 -14.901 -21.318 1.00 40.72 99 SER A C 1
ATOM 784 O O . SER A 1 99 ? 37.396 -14.112 -21.748 1.00 40.72 99 SER A O 1
ATOM 786 N N . ALA A 1 100 ? 37.982 -15.741 -20.318 1.00 45.84 100 ALA A N 1
ATOM 787 C CA . ALA A 1 100 ? 36.789 -15.704 -19.489 1.00 45.84 100 ALA A CA 1
ATOM 788 C C . ALA A 1 100 ? 36.836 -14.461 -18.589 1.00 45.84 100 ALA A C 1
ATOM 790 O O . ALA A 1 100 ? 37.058 -14.542 -17.387 1.00 45.84 100 ALA A O 1
ATOM 791 N N . SER A 1 101 ? 36.655 -13.286 -19.183 1.00 42.41 101 SER A N 1
ATOM 792 C CA . SER A 1 101 ? 36.338 -12.078 -18.436 1.00 42.41 101 SER A CA 1
ATOM 793 C C . SER A 1 101 ? 34.822 -12.006 -18.376 1.00 42.41 101 SER A C 1
ATOM 795 O O . SER A 1 101 ? 34.187 -11.587 -19.343 1.00 42.41 101 SER A O 1
ATOM 797 N N . MET A 1 102 ? 34.225 -12.457 -17.266 1.00 39.66 102 MET A N 1
ATOM 798 C CA . MET A 1 102 ? 32.822 -12.147 -16.987 1.00 39.66 102 MET A CA 1
ATOM 799 C C . MET A 1 102 ? 32.649 -10.635 -17.164 1.00 39.66 102 MET A C 1
ATOM 801 O O . MET A 1 102 ? 33.368 -9.881 -16.500 1.00 39.66 102 MET A O 1
ATOM 805 N N . PRO A 1 103 ? 31.771 -10.162 -18.067 1.00 39.41 103 PRO A N 1
ATOM 806 C CA . PRO A 1 103 ? 31.561 -8.738 -18.236 1.00 39.41 103 PRO A CA 1
ATOM 807 C C . PRO A 1 103 ? 30.957 -8.200 -16.939 1.00 39.41 103 PRO A C 1
ATOM 809 O O . PRO A 1 103 ? 29.753 -8.292 -16.715 1.00 39.41 103 PRO A O 1
ATOM 812 N N . THR A 1 104 ? 31.794 -7.662 -16.053 1.00 46.72 104 THR A N 1
ATOM 813 C CA . THR A 1 104 ? 31.324 -6.903 -14.900 1.00 46.72 104 THR A CA 1
ATOM 814 C C . THR A 1 104 ? 30.484 -5.765 -15.451 1.00 46.72 104 THR A C 1
ATOM 816 O O . THR A 1 104 ? 30.984 -4.916 -16.193 1.00 46.72 104 THR A O 1
ATOM 819 N N . MET A 1 105 ? 29.195 -5.782 -15.119 1.00 44.50 105 MET A N 1
ATOM 820 C CA . MET A 1 105 ? 28.204 -4.792 -15.516 1.00 44.50 105 MET A CA 1
ATOM 821 C C . MET A 1 105 ? 28.590 -3.419 -14.942 1.00 44.50 105 MET A C 1
ATOM 823 O O . MET A 1 105 ? 28.125 -3.003 -13.885 1.00 44.50 105 MET A O 1
ATOM 827 N N . ARG A 1 106 ? 29.500 -2.707 -15.612 1.00 44.06 106 ARG A N 1
ATOM 828 C CA . ARG A 1 106 ? 29.844 -1.318 -15.302 1.00 44.06 106 ARG A CA 1
ATOM 829 C C . ARG A 1 106 ? 28.837 -0.419 -16.007 1.00 44.06 106 ARG A C 1
ATOM 831 O O . ARG A 1 106 ? 29.056 -0.000 -17.138 1.00 44.06 106 ARG A O 1
ATOM 838 N N . LEU A 1 107 ? 27.715 -0.163 -15.339 1.00 50.41 107 LEU A N 1
ATOM 839 C CA . LEU A 1 107 ? 26.769 0.874 -15.747 1.00 50.41 107 LEU A CA 1
ATOM 840 C C . LEU A 1 107 ? 27.479 2.234 -15.713 1.00 50.41 107 LEU A C 1
ATOM 842 O O . LEU A 1 107 ? 28.068 2.594 -14.688 1.00 50.41 107 LEU A O 1
ATOM 846 N N . SER A 1 108 ? 27.443 2.979 -16.818 1.00 55.66 108 SER A N 1
ATOM 847 C CA . SER A 1 108 ? 27.974 4.345 -16.856 1.00 55.66 108 SER A CA 1
ATOM 848 C C . SER A 1 108 ? 27.088 5.283 -16.026 1.00 55.66 108 SER A C 1
ATOM 850 O O . SER A 1 108 ? 25.903 5.015 -15.823 1.00 55.66 108 SER A O 1
ATOM 852 N N . GLN A 1 109 ? 27.639 6.395 -15.528 1.00 51.97 109 GLN A N 1
ATOM 853 C CA . GLN A 1 109 ? 26.878 7.357 -14.717 1.00 51.97 109 GLN A CA 1
ATOM 854 C C . GLN A 1 109 ? 25.633 7.874 -15.467 1.00 51.97 109 GLN A C 1
ATOM 856 O O . GLN A 1 109 ? 24.540 7.860 -14.918 1.00 51.97 109 GLN A O 1
ATOM 861 N N . SER A 1 110 ? 25.768 8.150 -16.769 1.00 49.66 110 SER A N 1
ATOM 862 C CA . SER A 1 110 ? 24.661 8.570 -17.644 1.00 49.66 110 SER A CA 1
ATOM 863 C C . SER A 1 110 ? 23.547 7.519 -17.796 1.00 49.66 110 SER A C 1
ATOM 865 O O . SER A 1 110 ? 22.392 7.878 -18.007 1.00 49.66 110 SER A O 1
ATOM 867 N N . GLN A 1 111 ? 23.857 6.223 -17.664 1.00 51.19 111 GLN A N 1
ATOM 868 C CA . GLN A 1 111 ? 22.848 5.155 -17.672 1.00 51.19 111 GLN A CA 1
ATOM 869 C C . GLN A 1 111 ? 22.105 5.050 -16.339 1.00 51.19 111 GLN A C 1
ATOM 871 O O . GLN A 1 111 ? 20.920 4.729 -16.336 1.00 51.19 111 GLN A O 1
ATOM 876 N N . LYS A 1 112 ? 22.775 5.340 -15.215 1.00 53.66 112 LYS A N 1
ATOM 877 C CA . LYS A 1 112 ? 22.116 5.445 -13.904 1.00 53.66 112 LYS A CA 1
ATOM 878 C C . LYS A 1 112 ? 21.158 6.632 -13.866 1.00 53.66 112 LYS A C 1
ATOM 880 O O . LYS A 1 112 ? 20.067 6.500 -13.330 1.00 53.66 112 LYS A O 1
ATOM 885 N N . ASP A 1 113 ? 21.528 7.742 -14.497 1.00 52.38 113 ASP A N 1
ATOM 886 C CA . ASP A 1 113 ? 20.693 8.947 -14.553 1.00 52.38 113 ASP A CA 1
ATOM 887 C C . ASP A 1 113 ? 19.419 8.747 -15.407 1.00 52.38 113 ASP A C 1
ATOM 889 O O . ASP A 1 113 ? 18.431 9.453 -15.228 1.00 52.38 113 ASP A O 1
ATOM 893 N N . GLN A 1 114 ? 19.407 7.748 -16.301 1.00 55.16 114 GLN A N 1
ATOM 894 C CA . GLN A 1 114 ? 18.236 7.350 -17.098 1.00 55.16 114 GLN A CA 1
ATOM 895 C C . GLN A 1 114 ? 17.374 6.262 -16.429 1.00 55.16 114 GLN A C 1
ATOM 897 O O . GLN A 1 114 ? 16.329 5.893 -16.969 1.00 55.16 114 GLN A O 1
ATOM 902 N N . MET A 1 115 ? 17.780 5.743 -15.261 1.00 66.69 115 MET A N 1
ATOM 903 C CA . MET A 1 115 ? 16.962 4.821 -14.470 1.00 66.69 115 MET A CA 1
ATOM 904 C C . MET A 1 115 ? 15.847 5.595 -13.765 1.00 66.69 115 MET A C 1
ATOM 906 O O . MET A 1 115 ? 15.996 6.061 -12.636 1.00 66.69 115 MET A O 1
ATOM 910 N N . ALA A 1 116 ? 14.711 5.725 -14.444 1.00 76.56 116 ALA A N 1
ATOM 911 C CA . ALA A 1 116 ? 13.522 6.359 -13.897 1.00 76.56 116 ALA A CA 1
ATOM 912 C C . ALA A 1 116 ? 12.523 5.310 -13.399 1.00 76.56 116 ALA A C 1
ATOM 914 O O . ALA A 1 116 ? 12.265 4.299 -14.058 1.00 76.56 116 ALA A O 1
ATOM 915 N N . TRP A 1 117 ? 11.925 5.579 -12.241 1.00 82.00 117 TRP A N 1
ATOM 916 C CA . TRP A 1 117 ? 10.730 4.875 -11.798 1.00 82.00 117 TRP A CA 1
ATOM 917 C C . TRP A 1 117 ? 9.526 5.488 -12.498 1.00 82.00 117 TRP A C 1
ATOM 919 O O . TRP A 1 117 ? 9.253 6.677 -12.353 1.00 82.00 117 TRP A O 1
ATOM 929 N N . VAL A 1 118 ? 8.850 4.678 -13.303 1.00 84.56 118 VAL A N 1
ATOM 930 C CA . VAL A 1 118 ? 7.707 5.106 -14.105 1.00 84.56 118 VAL A CA 1
ATOM 931 C C . VAL A 1 118 ? 6.432 4.617 -13.422 1.00 84.56 118 VAL A C 1
ATOM 933 O O . VAL A 1 118 ? 6.327 3.408 -13.183 1.00 84.56 118 VAL A O 1
ATOM 936 N N . PRO A 1 119 ? 5.464 5.499 -13.110 1.00 85.56 119 PRO A N 1
ATOM 937 C CA . PRO A 1 119 ? 4.188 5.073 -12.555 1.00 85.56 119 PRO A CA 1
ATOM 938 C C . PRO A 1 119 ? 3.456 4.190 -13.569 1.00 85.56 119 PRO A C 1
ATOM 940 O O . PRO A 1 119 ? 3.268 4.573 -14.722 1.00 85.56 119 PRO A O 1
ATOM 943 N N . LEU A 1 120 ? 3.062 2.994 -13.136 1.00 85.62 120 LEU A N 1
ATOM 944 C CA . LEU A 1 120 ? 2.231 2.076 -13.914 1.00 85.62 120 LEU A CA 1
ATOM 945 C C . LEU A 1 120 ? 0.738 2.250 -13.624 1.00 85.62 120 LEU A C 1
ATOM 947 O O . LEU A 1 120 ? -0.086 1.803 -14.416 1.00 85.62 120 LEU A O 1
ATOM 951 N N . GLY A 1 121 ? 0.396 2.891 -12.506 1.00 86.81 121 GLY A N 1
ATOM 952 C CA . GLY A 1 121 ? -0.979 3.114 -12.071 1.00 86.81 121 GLY A CA 1
ATOM 953 C C . GLY A 1 121 ? -1.219 2.635 -10.645 1.00 86.81 121 GLY A C 1
ATOM 954 O O . GLY A 1 121 ? -0.279 2.301 -9.917 1.00 86.81 121 GLY A O 1
ATOM 955 N N . TYR A 1 122 ? -2.490 2.628 -10.250 1.00 89.19 122 TYR A N 1
ATOM 956 C CA . TYR A 1 122 ? -2.911 2.159 -8.935 1.00 89.19 122 TYR A CA 1
ATOM 957 C C . TYR A 1 122 ? -3.169 0.648 -8.929 1.00 89.19 122 TYR A C 1
ATOM 959 O O . TYR A 1 122 ? -3.594 0.087 -9.934 1.00 89.19 122 TYR A O 1
ATOM 967 N N . ASP A 1 123 ? -2.911 0.007 -7.791 1.00 86.94 123 ASP A N 1
ATOM 968 C CA . ASP A 1 123 ? -3.148 -1.420 -7.543 1.00 86.94 123 ASP A CA 1
ATOM 969 C C . ASP A 1 123 ? -4.386 -1.575 -6.632 1.00 86.94 123 ASP A C 1
ATOM 971 O O . ASP A 1 123 ? -4.258 -1.507 -5.404 1.00 86.94 123 ASP A O 1
ATOM 975 N N . PRO A 1 124 ? -5.604 -1.674 -7.210 1.00 87.38 124 PRO A N 1
ATOM 976 C CA . PRO A 1 124 ? -6.842 -1.722 -6.434 1.00 87.38 124 PRO A CA 1
ATOM 977 C C . PRO A 1 124 ? -6.971 -3.012 -5.620 1.00 87.38 124 PRO A C 1
ATOM 979 O O . PRO A 1 124 ? -7.493 -2.968 -4.509 1.00 87.38 124 PRO A O 1
ATOM 982 N N . ASP A 1 125 ? -6.442 -4.131 -6.122 1.00 86.19 125 ASP A N 1
ATOM 983 C CA . ASP A 1 125 ? -6.484 -5.417 -5.425 1.00 86.19 125 ASP A CA 1
ATOM 984 C C . ASP A 1 125 ? -5.676 -5.334 -4.122 1.00 86.19 125 ASP A C 1
ATOM 986 O O . ASP A 1 125 ? -6.155 -5.728 -3.053 1.00 86.19 125 ASP A O 1
ATOM 990 N N . LEU A 1 126 ? -4.466 -4.756 -4.182 1.00 86.88 126 LEU A N 1
ATOM 991 C CA . LEU A 1 126 ? -3.649 -4.543 -2.986 1.00 86.88 126 LEU A CA 1
ATOM 992 C C . LEU A 1 126 ? -4.286 -3.551 -2.022 1.00 86.88 126 LEU A C 1
ATOM 994 O O . LEU A 1 126 ? -4.277 -3.791 -0.813 1.00 86.88 126 LEU A O 1
ATOM 998 N N . ALA A 1 127 ? -4.873 -2.472 -2.538 1.00 91.12 127 ALA A N 1
ATOM 999 C CA . ALA A 1 127 ? -5.595 -1.517 -1.708 1.00 91.12 127 ALA A CA 1
ATOM 1000 C C . ALA A 1 127 ? -6.744 -2.195 -0.943 1.00 91.12 127 ALA A C 1
ATOM 1002 O O . ALA A 1 127 ? -6.859 -2.037 0.274 1.00 91.12 127 ALA A O 1
ATOM 1003 N N . GLN A 1 128 ? -7.551 -3.006 -1.632 1.00 90.38 128 GLN A N 1
ATOM 1004 C CA . GLN A 1 128 ? -8.696 -3.688 -1.038 1.00 90.38 128 GLN A CA 1
ATOM 1005 C C . GLN A 1 128 ? -8.279 -4.680 0.047 1.00 90.38 128 GLN A C 1
ATOM 1007 O O . GLN A 1 128 ? -8.888 -4.718 1.113 1.00 90.38 128 GLN A O 1
ATOM 1012 N N . ALA A 1 129 ? -7.227 -5.465 -0.168 1.00 88.50 129 ALA A N 1
ATOM 1013 C CA . ALA A 1 129 ? -6.812 -6.418 0.854 1.00 88.50 129 ALA A CA 1
ATOM 1014 C C . ALA A 1 129 ? -6.106 -5.767 2.048 1.00 88.50 129 ALA A C 1
ATOM 1016 O O . ALA A 1 129 ? -6.193 -6.297 3.155 1.00 88.50 129 ALA A O 1
ATOM 1017 N N . ILE A 1 130 ? -5.418 -4.633 1.858 1.00 90.56 130 ILE A N 1
ATOM 1018 C CA . ILE A 1 130 ? -4.926 -3.830 2.986 1.00 90.56 130 ILE A CA 1
ATOM 1019 C C . ILE A 1 130 ? -6.119 -3.367 3.827 1.00 90.56 130 ILE A C 1
ATOM 1021 O O . ILE A 1 130 ? -6.109 -3.563 5.042 1.00 90.56 130 ILE A O 1
ATOM 1025 N N . LEU A 1 131 ? -7.158 -2.817 3.190 1.00 92.62 131 LEU A N 1
ATOM 1026 C CA . LEU A 1 131 ? -8.379 -2.388 3.876 1.00 92.62 131 LEU A CA 1
ATOM 1027 C C . LEU A 1 131 ? -9.063 -3.550 4.602 1.00 92.62 131 LEU A C 1
ATOM 1029 O O . LEU A 1 131 ? -9.396 -3.413 5.774 1.00 92.62 131 LEU A O 1
ATOM 1033 N N . HIS A 1 132 ? -9.185 -4.712 3.961 1.00 90.56 132 HIS A N 1
ATOM 1034 C CA . HIS A 1 132 ? -9.794 -5.894 4.570 1.00 90.56 132 HIS A CA 1
ATOM 1035 C C . HIS A 1 132 ? -9.029 -6.387 5.811 1.00 90.56 132 HIS A C 1
ATOM 1037 O O . HIS A 1 132 ? -9.632 -6.731 6.828 1.00 90.56 132 HIS A O 1
ATOM 1043 N N . ARG A 1 133 ? -7.687 -6.376 5.773 1.00 90.69 133 ARG A N 1
ATOM 1044 C CA . ARG A 1 133 ? -6.860 -6.707 6.948 1.00 90.69 133 ARG A CA 1
ATOM 1045 C C . ARG A 1 133 ? -7.037 -5.682 8.068 1.00 90.69 133 ARG A C 1
ATOM 1047 O O . ARG A 1 133 ? -7.135 -6.071 9.225 1.00 90.69 133 ARG A O 1
ATOM 1054 N N . ILE A 1 134 ? -7.106 -4.392 7.734 1.00 90.62 134 ILE A N 1
ATOM 1055 C CA . ILE A 1 134 ? -7.369 -3.325 8.712 1.00 90.62 134 ILE A CA 1
ATOM 1056 C C . ILE A 1 134 ? -8.741 -3.527 9.371 1.00 90.62 134 ILE A C 1
ATOM 1058 O O . ILE A 1 134 ? -8.832 -3.498 10.594 1.00 90.62 134 ILE A O 1
ATOM 1062 N N . GLU A 1 135 ? -9.786 -3.776 8.584 1.00 90.25 135 GLU A N 1
ATOM 1063 C CA . GLU A 1 135 ? -11.147 -4.024 9.074 1.00 90.25 135 GLU A CA 1
ATOM 1064 C C . GLU A 1 135 ? -11.214 -5.251 9.994 1.00 90.25 135 GLU A C 1
ATOM 1066 O O . GLU A 1 135 ? -11.818 -5.197 11.068 1.00 90.25 135 GLU A O 1
ATOM 1071 N N . THR A 1 136 ? -10.539 -6.337 9.611 1.00 89.88 136 THR A N 1
ATOM 1072 C CA . THR A 1 136 ? -10.486 -7.574 10.402 1.00 89.88 136 THR A CA 1
ATOM 1073 C C . THR A 1 136 ? -9.803 -7.345 11.752 1.00 89.88 136 THR A C 1
ATOM 1075 O O . THR A 1 136 ? -10.318 -7.777 12.782 1.00 89.88 136 THR A O 1
ATOM 1078 N N . GLU A 1 137 ? -8.680 -6.621 11.779 1.00 88.81 137 GLU A N 1
ATOM 1079 C CA . GLU A 1 137 ? -7.981 -6.288 13.027 1.00 88.81 137 GLU A CA 1
ATOM 1080 C C . GLU A 1 137 ? -8.788 -5.354 13.930 1.00 88.81 137 GLU A C 1
ATOM 1082 O O . GLU A 1 137 ? -8.804 -5.544 15.146 1.00 88.81 137 GLU A O 1
ATOM 1087 N N . ILE A 1 138 ? -9.461 -4.351 13.354 1.00 86.69 138 ILE A N 1
ATOM 1088 C CA . ILE A 1 138 ? -10.323 -3.438 14.115 1.00 86.69 138 ILE A CA 1
ATOM 1089 C C . ILE A 1 138 ? -11.467 -4.225 14.755 1.00 86.69 138 ILE A C 1
ATOM 1091 O O . ILE A 1 138 ? -11.719 -4.061 15.945 1.00 86.69 138 ILE A O 1
ATOM 1095 N N . THR A 1 139 ? -12.111 -5.111 13.993 1.00 86.88 139 THR A N 1
ATOM 1096 C CA . THR A 1 139 ? -13.218 -5.944 14.482 1.00 86.88 139 THR A CA 1
ATOM 1097 C C . THR A 1 139 ? -12.760 -6.938 15.551 1.00 86.88 139 THR A C 1
ATOM 1099 O O . THR A 1 139 ? -13.450 -7.123 16.544 1.00 86.88 139 THR A O 1
ATOM 1102 N N . SER A 1 140 ? -11.585 -7.555 15.386 1.00 82.25 140 SER A N 1
ATOM 1103 C CA . SER A 1 140 ? -11.034 -8.509 16.361 1.00 82.25 140 SER A CA 1
ATOM 1104 C C . SER A 1 140 ? -10.510 -7.852 17.646 1.00 82.25 140 SER A C 1
ATOM 1106 O O . SER A 1 140 ? -10.233 -8.564 18.611 1.00 82.25 140 SER A O 1
ATOM 1108 N N . SER A 1 141 ? -10.301 -6.533 17.646 1.00 70.56 141 SER A N 1
ATOM 1109 C CA . SER A 1 141 ? -9.787 -5.777 18.797 1.00 70.56 141 SER A CA 1
ATOM 1110 C C . SER A 1 141 ? -10.893 -5.128 19.644 1.00 70.56 141 SER A C 1
ATOM 1112 O O . SER A 1 141 ? -10.567 -4.431 20.608 1.00 70.56 141 SER A O 1
ATOM 1114 N N . GLN A 1 142 ? -12.166 -5.324 19.281 1.00 54.19 142 GLN A N 1
ATOM 1115 C CA . GLN A 1 142 ? -13.345 -4.941 20.070 1.00 54.19 142 GLN A CA 1
ATOM 1116 C C . GLN A 1 142 ? -13.856 -6.119 20.901 1.00 54.19 142 GLN A C 1
ATOM 1118 O O . GLN A 1 142 ? -14.320 -5.854 22.033 1.00 54.19 142 GLN A O 1
#